Protein AF-A0A2M7PCL3-F1 (afdb_monomer)

Foldseek 3Di:
DVVPPDDDDDDDDDCPQPVHDVVVQLVVCVVVVHDSCVPPPDDDDDD

Mean predicted aligned error: 5.26 Å

Sequence (47 aa):
DERTNKLIVVSLIDNLVKGQAGSAVQNLNLMCGLDETEGLMHPGIYP

pLDDT: mean 90.68, std 8.21, range [58.53, 98.31]

Solvent-accessible surface area (backbone atoms only — not comparable to full-atom values): 3194 Å² total; per-residue (Å²): 93,92,90,70,78,61,86,87,86,87,87,86,73,54,62,62,41,65,62,39,57,45,46,53,48,30,52,48,22,53,76,70,73,45,60,55,61,67,97,61,82,72,77,84,89,77,135

Nearest PDB structures (foldseek):
  7odt-assembly1_a  TM=3.662E-01  e=2.243E+00  Homo sapiens
  8h6e-assembly1_4D  TM=1.757E-01  e=6.632E+00  Homo sapiens

Radius of gyration: 16.22 Å; Cα contacts (8 Å, |Δi|>4): 23; chains: 1; bounding box: 40×16×38 Å

Structure (mmCIF, N/CA/C/O backbone):
data_AF-A0A2M7PCL3-F1
#
_entry.id   AF-A0A2M7PCL3-F1
#
loop_
_atom_site.group_PDB
_atom_site.id
_atom_site.type_symbol
_atom_site.label_atom_id
_atom_site.label_alt_id
_atom_site.label_comp_id
_atom_site.label_asym_id
_atom_site.label_entity_id
_atom_site.label_seq_id
_atom_site.pdbx_PDB_ins_code
_atom_site.Cartn_x
_atom_site.Cartn_y
_atom_site.Cartn_z
_atom_site.occupancy
_atom_site.B_iso_or_equiv
_atom_site.auth_seq_id
_atom_site.auth_comp_id
_atom_site.auth_asym_id
_atom_site.auth_atom_id
_atom_site.pdbx_PDB_model_num
ATOM 1 N N . ASP A 1 1 ? -19.090 -3.853 16.962 1.00 58.53 1 ASP A N 1
ATOM 2 C CA . ASP A 1 1 ? -20.120 -3.639 17.993 1.00 58.53 1 ASP A CA 1
ATOM 3 C C . ASP A 1 1 ? -21.479 -3.874 17.344 1.00 58.53 1 ASP A C 1
ATOM 5 O O . ASP A 1 1 ? -21.919 -3.039 16.557 1.00 58.53 1 ASP A O 1
ATOM 9 N N . GLU A 1 2 ? -22.102 -5.027 17.608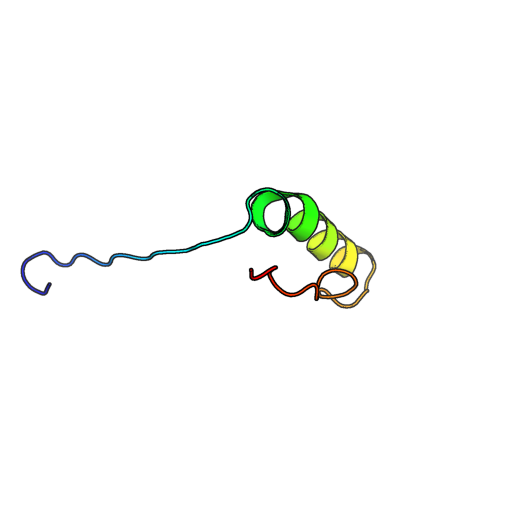 1.00 64.69 2 GLU A N 1
ATOM 10 C CA . GLU A 1 2 ? -23.445 -5.365 17.096 1.00 64.69 2 GLU A CA 1
ATOM 11 C C . GLU A 1 2 ? -24.511 -4.334 17.511 1.00 64.69 2 GLU A C 1
ATOM 13 O O . GLU A 1 2 ? -25.571 -4.262 16.898 1.00 64.69 2 GLU A O 1
ATOM 18 N N . ARG A 1 3 ? -24.220 -3.469 18.495 1.00 72.69 3 ARG A N 1
ATOM 19 C CA . ARG A 1 3 ? -25.115 -2.390 18.931 1.00 72.69 3 ARG A CA 1
ATOM 20 C C . ARG A 1 3 ? -25.152 -1.194 17.980 1.00 72.69 3 ARG A C 1
ATOM 22 O O . ARG A 1 3 ? -26.079 -0.397 18.075 1.00 72.69 3 ARG A O 1
ATOM 29 N N . THR A 1 4 ? -24.150 -1.014 17.114 1.00 83.00 4 THR A N 1
ATOM 30 C CA . THR A 1 4 ? -24.029 0.183 16.252 1.00 83.00 4 THR A CA 1
ATOM 31 C C . THR A 1 4 ? -23.871 -0.123 14.764 1.00 83.00 4 THR A C 1
ATOM 33 O O . THR A 1 4 ? -23.902 0.810 13.966 1.00 83.00 4 THR A O 1
ATOM 36 N N . ASN A 1 5 ? -23.702 -1.396 14.373 1.00 86.75 5 ASN A N 1
ATOM 37 C CA . ASN A 1 5 ? -23.404 -1.803 12.989 1.00 86.75 5 ASN A CA 1
ATOM 38 C C . ASN A 1 5 ? -22.225 -1.025 12.362 1.00 86.75 5 ASN A C 1
ATOM 40 O O . ASN A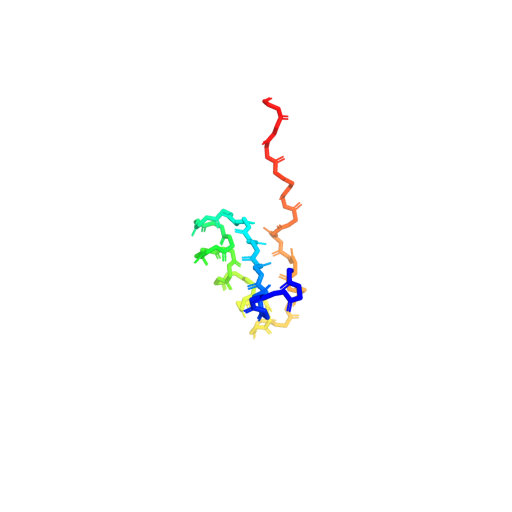 1 5 ? -22.213 -0.727 11.169 1.00 86.75 5 ASN A O 1
ATOM 44 N N . LYS A 1 6 ? -21.215 -0.670 13.169 1.00 87.75 6 LYS A N 1
ATOM 45 C CA . LYS A 1 6 ? -20.081 0.146 12.7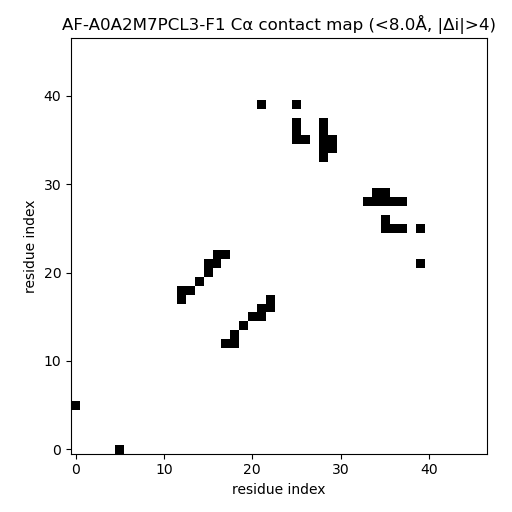19 1.00 87.75 6 LYS A CA 1
ATOM 46 C C . LYS A 1 6 ? -18.863 -0.705 12.366 1.00 87.75 6 LYS A C 1
ATOM 48 O O . LYS A 1 6 ? -18.34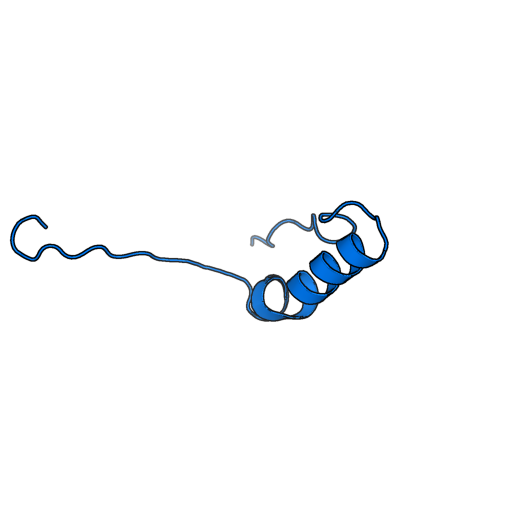4 -1.430 13.216 1.00 87.75 6 LYS A O 1
ATOM 53 N N . LEU A 1 7 ? -18.374 -0.540 11.137 1.00 90.88 7 LEU A N 1
ATOM 54 C CA . LEU A 1 7 ? -17.073 -1.027 10.678 1.00 90.88 7 LEU A CA 1
ATOM 55 C C . LEU A 1 7 ? -16.049 0.113 10.749 1.00 90.88 7 LEU A C 1
ATOM 57 O O . LEU A 1 7 ? -16.316 1.220 10.285 1.00 90.88 7 LEU A O 1
ATOM 61 N N . ILE A 1 8 ? -14.880 -0.160 11.329 1.00 92.12 8 ILE A N 1
ATOM 62 C CA . ILE A 1 8 ? -13.748 0.771 11.370 1.00 92.12 8 ILE A CA 1
ATOM 63 C C . ILE A 1 8 ? -12.602 0.139 10.586 1.00 92.12 8 ILE A C 1
ATOM 65 O O . ILE A 1 8 ? -12.180 -0.971 10.900 1.00 92.12 8 ILE A O 1
ATOM 69 N N . VAL A 1 9 ? -12.107 0.859 9.580 1.00 94.94 9 VAL A N 1
ATOM 70 C CA . VAL A 1 9 ? -10.957 0.466 8.759 1.00 94.94 9 VAL A CA 1
ATOM 71 C C . VAL A 1 9 ? -9.842 1.478 8.995 1.00 94.94 9 VAL A C 1
ATOM 73 O O . VAL A 1 9 ? -10.083 2.683 8.937 1.00 94.94 9 VAL A O 1
ATOM 76 N N . VAL A 1 10 ? -8.633 0.992 9.274 1.00 95.06 10 VAL A N 1
ATOM 77 C CA . VAL A 1 10 ? -7.441 1.819 9.502 1.00 95.06 10 VAL A CA 1
ATOM 78 C C . VAL A 1 10 ? -6.378 1.431 8.482 1.00 95.06 10 VAL A C 1
ATOM 80 O O . VAL A 1 10 ? -6.145 0.248 8.253 1.00 95.06 10 VAL A O 1
ATOM 83 N N . SER A 1 11 ? -5.737 2.432 7.881 1.00 94.44 11 SER A N 1
ATOM 84 C CA . SER A 1 11 ? -4.621 2.268 6.949 1.00 94.44 11 SER A CA 1
ATOM 85 C C . SER A 1 11 ? -3.516 3.251 7.311 1.00 94.44 11 SER A C 1
ATOM 87 O O . SER A 1 11 ? -3.801 4.392 7.674 1.00 94.44 11 SER A O 1
ATOM 89 N N . LEU A 1 12 ? -2.266 2.811 7.194 1.00 93.25 12 LEU A N 1
ATOM 90 C CA . LEU A 1 12 ? -1.080 3.637 7.381 1.00 93.25 12 LEU A CA 1
ATOM 91 C C . LEU A 1 12 ? -0.213 3.509 6.134 1.00 93.25 12 LEU A C 1
ATOM 93 O O . LEU A 1 12 ? 0.119 2.402 5.718 1.00 93.25 12 LEU A O 1
ATOM 97 N N . ILE A 1 13 ? 0.134 4.644 5.540 1.00 92.38 13 ILE A N 1
ATOM 98 C CA . ILE A 1 13 ? 1.002 4.720 4.368 1.00 92.38 13 ILE A CA 1
ATOM 99 C C . ILE A 1 13 ? 1.980 5.875 4.539 1.00 92.38 13 ILE A C 1
ATOM 101 O O . ILE A 1 13 ? 1.655 6.875 5.180 1.00 92.38 13 ILE A O 1
ATOM 105 N N . ASP A 1 14 ? 3.147 5.761 3.913 1.00 90.38 14 ASP A N 1
ATOM 106 C CA . ASP A 1 14 ? 3.979 6.928 3.633 1.00 90.38 14 ASP A CA 1
ATOM 107 C C . ASP A 1 14 ? 3.269 7.786 2.572 1.00 90.38 14 ASP A C 1
ATOM 109 O O . ASP A 1 14 ? 2.918 7.297 1.490 1.00 90.38 14 ASP A O 1
ATOM 113 N N . ASN A 1 15 ? 3.010 9.054 2.896 1.00 88.38 15 ASN A N 1
ATOM 114 C CA . ASN A 1 15 ? 2.246 9.962 2.047 1.00 88.38 15 ASN A CA 1
ATOM 115 C C . ASN A 1 15 ? 3.019 10.431 0.806 1.00 88.38 15 ASN A C 1
ATOM 117 O O . ASN A 1 15 ? 2.381 10.834 -0.162 1.00 88.38 15 ASN A O 1
ATOM 121 N N . LEU A 1 16 ? 4.352 10.393 0.815 1.00 85.75 16 LEU A N 1
ATOM 122 C CA . LEU A 1 16 ? 5.187 10.807 -0.314 1.00 85.75 16 LEU A CA 1
ATOM 123 C C . LEU A 1 16 ? 5.620 9.619 -1.175 1.00 85.75 16 LEU A C 1
ATOM 125 O O . LEU A 1 16 ? 5.745 9.766 -2.388 1.00 85.75 16 LEU A O 1
ATOM 129 N N . VAL A 1 17 ? 5.786 8.435 -0.586 1.00 88.06 17 VAL A N 1
ATOM 130 C CA . VAL A 1 17 ? 6.027 7.197 -1.334 1.00 88.06 17 VAL A CA 1
ATOM 131 C C . VAL A 1 17 ? 4.695 6.653 -1.834 1.00 88.06 17 VAL A C 1
ATOM 133 O O . VAL A 1 17 ? 4.270 6.978 -2.941 1.00 88.06 17 VAL A O 1
ATOM 136 N N . LYS A 1 18 ? 3.970 5.868 -1.034 1.00 89.25 18 LYS A N 1
ATOM 137 C CA . LYS A 1 18 ? 2.743 5.226 -1.519 1.00 89.25 18 LYS A CA 1
ATOM 138 C C . LYS A 1 18 ? 1.624 6.241 -1.779 1.00 89.25 18 LYS A C 1
ATOM 140 O O . LYS A 1 18 ? 0.831 6.037 -2.692 1.00 89.25 18 LYS A O 1
ATOM 145 N N . GLY A 1 19 ? 1.587 7.353 -1.046 1.00 83.50 19 GLY A N 1
ATOM 146 C CA . GLY A 1 19 ? 0.610 8.422 -1.266 1.00 83.50 19 GLY A CA 1
ATOM 147 C C . GLY A 1 19 ? 0.877 9.309 -2.490 1.00 83.50 19 GLY A C 1
ATOM 148 O O . GLY A 1 19 ? -0.053 9.972 -2.945 1.00 83.50 19 GLY A O 1
ATOM 149 N N . GLN A 1 20 ? 2.101 9.321 -3.040 1.00 91.38 20 GLN A N 1
ATOM 150 C CA . GLN A 1 20 ? 2.466 10.142 -4.204 1.00 91.38 20 GLN A CA 1
ATOM 151 C C . GLN A 1 20 ? 3.422 9.406 -5.163 1.00 91.38 20 GLN A C 1
ATOM 153 O O . GLN A 1 20 ? 2.968 8.665 -6.035 1.00 91.38 20 GLN A O 1
ATOM 158 N N . ALA A 1 21 ? 4.738 9.612 -5.032 1.00 91.81 21 ALA A N 1
ATOM 159 C CA . ALA A 1 21 ? 5.741 9.248 -6.034 1.00 91.81 21 ALA A CA 1
ATOM 160 C C . ALA A 1 21 ? 5.822 7.737 -6.288 1.00 91.81 21 ALA A C 1
ATOM 162 O O . ALA A 1 21 ? 5.930 7.310 -7.432 1.00 91.81 21 ALA A O 1
ATOM 163 N N . GLY A 1 22 ? 5.698 6.923 -5.243 1.00 91.88 22 GLY A N 1
ATOM 164 C CA . GLY A 1 22 ? 5.668 5.466 -5.349 1.00 91.88 22 GLY A CA 1
ATOM 165 C C . GLY A 1 22 ? 4.484 4.965 -6.174 1.00 91.88 22 GLY A C 1
ATOM 166 O O . GLY A 1 22 ? 4.668 4.105 -7.025 1.00 91.88 22 GLY A O 1
ATOM 167 N N . SER A 1 23 ? 3.292 5.548 -6.013 1.00 94.00 23 SER A N 1
ATOM 168 C CA . SER A 1 23 ? 2.139 5.198 -6.861 1.00 94.00 23 SER A CA 1
ATOM 169 C C . SER A 1 23 ? 2.317 5.665 -8.312 1.00 94.00 23 SER A C 1
ATOM 171 O O . SER A 1 23 ? 1.913 4.965 -9.239 1.00 94.00 23 SER A O 1
ATOM 173 N N . ALA A 1 24 ? 2.961 6.816 -8.535 1.00 95.31 24 ALA A N 1
ATOM 174 C CA . ALA A 1 24 ? 3.295 7.272 -9.886 1.00 95.31 24 ALA A CA 1
ATOM 175 C C . ALA A 1 24 ? 4.285 6.322 -10.583 1.00 95.31 24 ALA A C 1
ATOM 177 O O . ALA A 1 24 ? 4.083 5.980 -11.746 1.00 95.31 24 ALA A O 1
ATOM 178 N N . VAL A 1 25 ? 5.309 5.856 -9.863 1.00 96.31 25 VAL A N 1
ATOM 179 C CA . VAL A 1 25 ? 6.293 4.891 -10.373 1.00 96.31 25 VAL A CA 1
ATOM 180 C C . VAL A 1 25 ? 5.657 3.524 -10.629 1.00 96.31 25 VAL A C 1
ATOM 182 O O . VAL A 1 25 ? 5.907 2.958 -11.683 1.00 96.31 25 VAL A O 1
ATOM 185 N N . GLN A 1 26 ? 4.772 3.021 -9.759 1.00 96.75 26 GLN A N 1
ATOM 186 C CA . GLN A 1 26 ? 4.043 1.769 -10.032 1.00 96.75 26 GLN A CA 1
ATOM 187 C C . GLN A 1 26 ? 3.239 1.839 -11.328 1.00 96.75 26 GLN A C 1
ATOM 189 O O . GLN A 1 26 ? 3.307 0.935 -12.158 1.00 96.75 26 GLN A O 1
ATOM 194 N N . ASN A 1 27 ? 2.508 2.937 -11.530 1.00 97.38 27 ASN A N 1
ATOM 195 C CA . ASN A 1 27 ? 1.741 3.133 -12.755 1.00 97.38 27 ASN A CA 1
ATOM 196 C C . ASN A 1 27 ? 2.660 3.236 -13.977 1.00 97.38 27 ASN A C 1
ATOM 198 O O . ASN A 1 27 ? 2.355 2.657 -15.017 1.00 97.38 27 ASN A O 1
ATOM 202 N N . LEU A 1 28 ? 3.794 3.930 -13.852 1.00 98.00 28 LEU A N 1
ATOM 203 C CA . LEU A 1 28 ? 4.798 4.007 -14.910 1.00 98.00 28 LEU 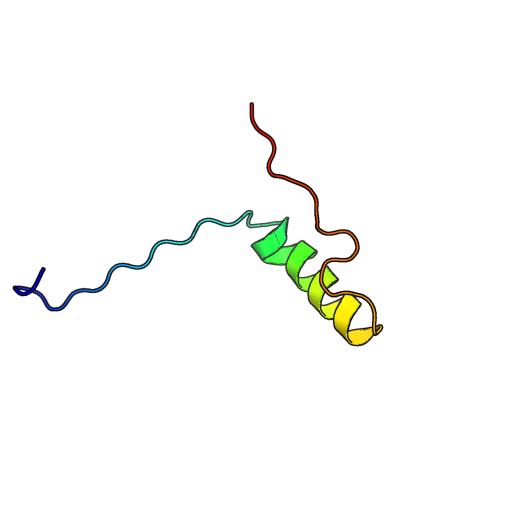A CA 1
ATOM 204 C C . LEU A 1 28 ? 5.366 2.624 -15.248 1.00 98.00 28 LEU A C 1
ATOM 206 O O . LEU A 1 28 ? 5.455 2.289 -16.426 1.00 98.00 28 LEU A O 1
ATOM 210 N N . ASN A 1 29 ? 5.697 1.814 -14.241 1.00 98.31 29 ASN A N 1
ATOM 211 C CA . ASN A 1 29 ? 6.194 0.456 -14.432 1.00 98.31 29 ASN A CA 1
ATOM 212 C C . ASN A 1 29 ? 5.203 -0.360 -15.268 1.00 98.31 29 ASN A C 1
ATOM 214 O O . ASN A 1 29 ? 5.586 -0.916 -16.297 1.00 98.31 29 ASN A O 1
ATOM 218 N N . LEU A 1 30 ? 3.915 -0.323 -14.912 1.00 98.06 30 LEU A N 1
ATOM 219 C CA . LEU A 1 30 ? 2.856 -0.981 -15.681 1.00 98.06 30 LEU A CA 1
ATOM 220 C C . LEU A 1 30 ? 2.746 -0.437 -17.116 1.00 98.06 30 LEU A C 1
ATOM 222 O O . LEU A 1 30 ? 2.660 -1.217 -18.063 1.00 98.06 30 LEU A O 1
ATOM 226 N N . MET A 1 31 ? 2.787 0.888 -17.301 1.00 98.19 31 MET A N 1
ATOM 227 C CA . MET A 1 31 ? 2.732 1.523 -18.628 1.00 98.19 31 MET A CA 1
ATOM 228 C C . MET A 1 31 ? 3.926 1.149 -19.516 1.00 98.19 31 MET A C 1
ATOM 230 O O . MET A 1 31 ? 3.787 1.072 -20.736 1.00 98.19 31 MET A O 1
ATOM 234 N N . CYS A 1 32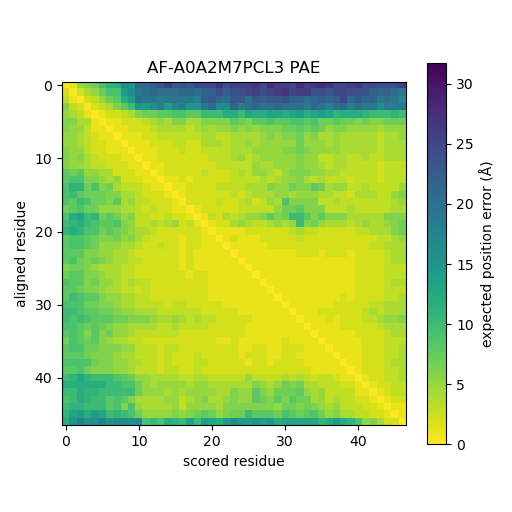 ? 5.089 0.911 -18.914 1.00 97.94 32 CYS A N 1
ATOM 235 C CA . CYS A 1 32 ? 6.315 0.519 -19.601 1.00 97.94 32 CYS A CA 1
ATOM 236 C C . CYS A 1 32 ? 6.493 -1.005 -19.719 1.00 97.94 32 CYS A C 1
ATOM 238 O O . CYS A 1 32 ? 7.489 -1.442 -20.292 1.00 97.94 32 CYS A O 1
ATOM 240 N N . GLY A 1 33 ? 5.553 -1.813 -19.210 1.00 97.69 33 GLY A N 1
ATOM 241 C CA . GLY A 1 33 ? 5.643 -3.278 -19.224 1.00 97.69 33 GLY A CA 1
ATOM 242 C C . GLY A 1 33 ? 6.721 -3.848 -18.294 1.00 97.69 33 GLY A C 1
ATOM 243 O O . GLY A 1 33 ? 7.196 -4.959 -18.522 1.00 97.69 33 GLY A O 1
ATOM 244 N N . LEU A 1 34 ? 7.128 -3.080 -17.283 1.00 98.19 34 LEU A N 1
ATOM 245 C CA . LEU A 1 34 ? 8.033 -3.506 -16.218 1.00 98.19 34 LEU A CA 1
ATOM 246 C C . LEU A 1 34 ? 7.249 -4.213 -15.100 1.00 98.19 34 LEU A C 1
ATOM 248 O O . LEU A 1 34 ? 6.020 -4.133 -15.039 1.00 98.19 34 LEU A O 1
ATOM 252 N N . ASP A 1 35 ? 7.964 -4.877 -14.189 1.00 97.62 35 ASP A N 1
ATOM 253 C CA . ASP A 1 35 ? 7.366 -5.377 -12.948 1.00 97.62 35 ASP A CA 1
ATOM 254 C C . ASP A 1 3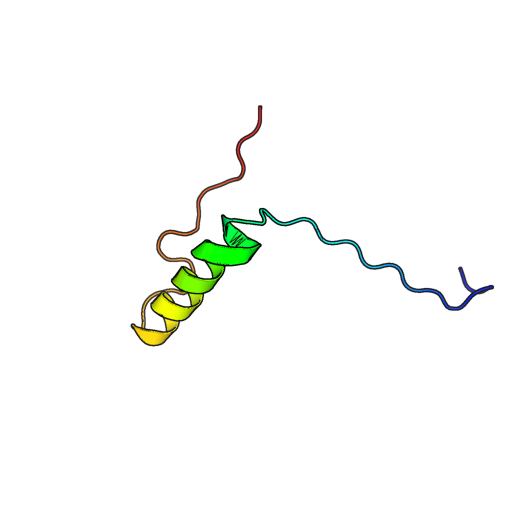5 ? 6.836 -4.194 -12.118 1.00 97.62 35 ASP A C 1
ATOM 256 O O . ASP A 1 35 ? 7.529 -3.192 -11.937 1.00 97.62 35 ASP A O 1
ATOM 260 N N . GLU A 1 36 ? 5.605 -4.284 -11.606 1.00 97.00 36 GLU A N 1
ATOM 261 C CA . GLU A 1 36 ? 4.981 -3.214 -10.814 1.00 97.00 36 GLU A CA 1
ATOM 262 C C . GLU A 1 36 ? 5.853 -2.803 -9.616 1.00 97.00 36 GLU A C 1
ATOM 264 O O . GLU A 1 36 ? 5.881 -1.632 -9.235 1.00 97.00 36 GLU A O 1
ATOM 269 N N . THR A 1 37 ? 6.587 -3.753 -9.036 1.00 96.44 37 THR A N 1
ATOM 270 C CA . THR A 1 37 ? 7.420 -3.560 -7.844 1.00 96.44 37 THR A CA 1
ATOM 271 C C . THR A 1 37 ? 8.828 -3.045 -8.144 1.00 96.44 37 THR A C 1
ATOM 273 O O . THR A 1 37 ? 9.576 -2.729 -7.210 1.00 96.44 37 THR A O 1
ATOM 276 N N . GLU A 1 38 ? 9.186 -2.915 -9.424 1.00 96.88 38 GLU A N 1
ATOM 277 C CA . GLU A 1 38 ? 10.511 -2.481 -9.862 1.00 96.88 38 GLU A CA 1
ATOM 278 C C . GLU A 1 38 ? 10.863 -1.113 -9.249 1.00 96.88 38 GLU A C 1
ATOM 280 O O . GLU A 1 38 ? 10.119 -0.137 -9.374 1.00 96.88 38 GLU A O 1
ATOM 285 N N . GLY A 1 39 ? 11.988 -1.042 -8.529 1.00 93.50 39 GLY A N 1
ATOM 286 C CA .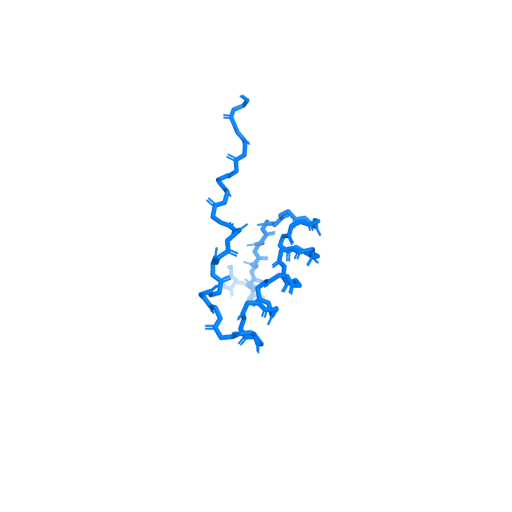 GLY A 1 39 ? 12.444 0.177 -7.846 1.00 93.50 39 GLY A CA 1
ATOM 287 C C . GLY A 1 39 ? 11.677 0.576 -6.573 1.00 93.50 39 GLY A C 1
ATOM 288 O O . GLY A 1 39 ? 11.951 1.641 -6.023 1.00 93.50 39 GLY A O 1
ATOM 289 N N . LEU A 1 40 ? 10.744 -0.250 -6.077 1.00 94.56 40 LEU A N 1
ATOM 290 C CA . LEU A 1 40 ? 9.847 0.104 -4.961 1.00 94.56 40 LEU A CA 1
ATOM 291 C C . LEU A 1 40 ? 9.945 -0.807 -3.734 1.00 94.56 40 LEU A C 1
ATOM 293 O O . LEU A 1 40 ? 9.295 -0.546 -2.723 1.00 94.56 40 LEU A O 1
ATOM 297 N N . MET A 1 41 ? 10.782 -1.841 -3.780 1.00 93.56 41 MET A N 1
ATOM 298 C CA . MET A 1 41 ? 10.931 -2.829 -2.701 1.00 93.56 41 MET A CA 1
ATOM 299 C C . MET A 1 41 ? 11.809 -2.354 -1.529 1.00 93.56 41 MET A C 1
ATOM 301 O O . MET A 1 41 ? 12.427 -3.164 -0.838 1.00 93.56 41 MET A O 1
ATOM 305 N N . HIS A 1 42 ? 11.875 -1.042 -1.284 1.00 89.62 42 HIS A N 1
ATOM 306 C CA . HIS A 1 42 ? 12.603 -0.510 -0.137 1.00 89.62 42 HIS A CA 1
ATOM 307 C C . HIS A 1 42 ? 11.819 -0.781 1.161 1.00 89.62 42 HIS A C 1
ATOM 309 O O . HIS A 1 42 ? 10.662 -0.364 1.266 1.00 89.62 42 HIS A O 1
ATOM 315 N N . PRO A 1 43 ? 12.410 -1.472 2.153 1.00 88.44 43 PRO A N 1
ATOM 316 C CA . PRO A 1 43 ? 11.748 -1.708 3.428 1.00 88.44 43 PRO A CA 1
ATOM 317 C C . PRO A 1 43 ? 11.582 -0.401 4.212 1.00 88.44 43 PRO A C 1
ATOM 319 O O . PRO A 1 43 ? 12.329 0.556 4.026 1.00 88.44 43 PRO A O 1
ATOM 322 N N . GLY A 1 44 ? 10.612 -0.367 5.127 1.00 86.88 44 GLY A N 1
ATOM 323 C CA . GLY A 1 44 ? 10.481 0.747 6.065 1.00 86.88 44 GLY A CA 1
ATOM 324 C C . GLY A 1 44 ? 11.729 0.889 6.943 1.00 86.88 44 GLY A C 1
ATOM 325 O O . GLY A 1 44 ? 12.345 -0.106 7.328 1.00 86.88 44 GLY A O 1
ATOM 326 N N . ILE A 1 45 ? 12.092 2.128 7.267 1.00 90.94 45 ILE A N 1
ATOM 327 C CA . ILE A 1 45 ? 13.231 2.433 8.139 1.00 90.94 45 ILE A CA 1
ATOM 328 C C . ILE A 1 45 ? 12.790 2.298 9.604 1.00 90.94 45 ILE A C 1
ATOM 330 O O . ILE A 1 45 ? 11.753 2.837 9.994 1.00 90.94 45 ILE A O 1
ATOM 334 N N . TYR A 1 46 ? 13.568 1.562 10.404 1.00 83.50 46 TYR A N 1
ATOM 335 C CA . TYR A 1 46 ? 13.326 1.308 11.827 1.00 83.50 46 TYR A CA 1
ATOM 336 C C . TYR A 1 46 ? 14.629 0.928 12.554 1.00 83.50 46 TYR A C 1
ATOM 338 O O . TYR A 1 46 ? 15.329 0.041 12.064 1.00 83.50 46 TYR A O 1
ATOM 346 N N . PRO A 1 47 ? 14.852 1.397 13.794 1.00 80.25 47 PRO A N 1
ATOM 347 C CA . PRO A 1 47 ? 14.954 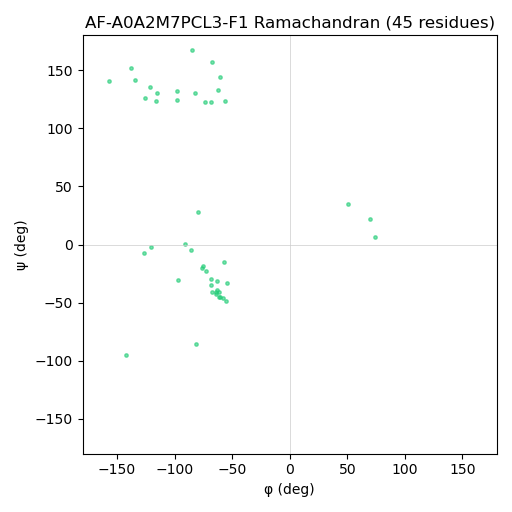2.796 14.208 1.00 80.25 47 PRO A CA 1
ATOM 348 C C . PRO A 1 47 ? 16.233 3.468 13.678 1.00 80.25 47 PRO A C 1
ATOM 350 O O . PRO A 1 47 ? 17.265 2.775 13.527 1.00 80.25 47 PRO A O 1
#

Secondary structure (DSSP, 8-state):
-TTTT---------TTIIIIIHHHHHHHHHHTT--TTTTT-PPPP--